Protein AF-A0AB72YYN6-F1 (afdb_monomer)

Radius of gyration: 14.97 Å; Cα contacts (8 Å, |Δi|>4): 206; chains: 1; bounding box: 34×28×36 Å

Secondary structure (DSSP, 8-state):
----B-B-TTS-BS-EEEEEE-TTSS-PPPHHHHTBSEEEEEE-B-TTPPPPTT-----PPPEEEEEEE--STTHHHHHHHHHHHTT---SS--EEEE-TTT--EEEEEEEEE-

Sequence (114 aa):
MADLAKKDESGNLVGIWGAMTDFSRSFRPWESGFSKGLYLAGVECQDEAPAPDGWTKWVIPGFEYLQAECDEPDIFQKMLALLEEKQFSLAGAVQDFTDPGTGKNYMLFPIRRL

Mean predicted aligned error: 3.5 Å

Structure (mmCIF, N/CA/C/O backbone):
data_AF-A0AB72YYN6-F1
#
_entry.id   AF-A0AB72YYN6-F1
#
loop_
_atom_site.group_PDB
_atom_site.id
_atom_site.type_symbol
_atom_site.label_atom_id
_atom_site.label_alt_id
_atom_site.label_comp_id
_atom_site.label_asym_id
_atom_site.label_entity_id
_atom_site.label_seq_id
_atom_site.pdbx_PDB_ins_code
_atom_site.Cartn_x
_atom_site.Cartn_y
_atom_site.Cartn_z
_atom_site.occupancy
_atom_site.B_iso_or_equiv
_atom_site.auth_seq_id
_atom_site.auth_comp_id
_atom_site.auth_asym_id
_atom_site.auth_atom_id
_atom_site.pdbx_PDB_model_num
ATOM 1 N N . MET A 1 1 ? 18.118 -5.520 -20.005 1.00 46.62 1 MET A N 1
ATOM 2 C CA . MET A 1 1 ? 17.084 -5.502 -18.951 1.00 46.62 1 MET A CA 1
ATOM 3 C C . MET A 1 1 ? 15.870 -4.815 -19.536 1.00 46.62 1 MET A C 1
ATOM 5 O O . MET A 1 1 ? 16.051 -3.771 -20.148 1.00 46.62 1 MET A O 1
ATOM 9 N N . ALA A 1 2 ? 14.687 -5.419 -19.446 1.00 58.31 2 ALA A N 1
ATOM 10 C CA . ALA A 1 2 ? 13.464 -4.744 -19.863 1.00 58.31 2 ALA A CA 1
ATOM 11 C C . ALA A 1 2 ? 13.166 -3.616 -18.860 1.00 58.31 2 ALA A C 1
ATOM 13 O O . ALA A 1 2 ? 13.168 -3.856 -17.653 1.00 58.31 2 ALA A O 1
ATOM 14 N N . ASP A 1 3 ? 12.978 -2.394 -19.356 1.00 77.62 3 ASP A N 1
ATOM 15 C CA . ASP A 1 3 ? 12.606 -1.223 -18.556 1.00 77.62 3 ASP A CA 1
ATOM 16 C C . ASP A 1 3 ? 11.103 -1.293 -18.253 1.00 77.62 3 ASP A C 1
ATOM 18 O O . ASP A 1 3 ? 10.274 -0.756 -18.980 1.00 77.62 3 ASP A O 1
ATOM 22 N N . LEU A 1 4 ? 10.750 -2.108 -17.256 1.00 86.69 4 LEU A N 1
ATOM 23 C CA . LEU A 1 4 ? 9.359 -2.459 -16.938 1.00 86.69 4 LEU A CA 1
ATOM 24 C C . LEU A 1 4 ? 8.709 -1.483 -15.955 1.00 86.69 4 LEU A C 1
ATOM 26 O O . LEU A 1 4 ? 7.482 -1.440 -15.849 1.00 86.69 4 LEU A O 1
ATOM 30 N N . ALA A 1 5 ? 9.527 -0.718 -15.234 1.00 90.88 5 ALA A N 1
ATOM 31 C CA . ALA A 1 5 ? 9.045 0.295 -14.318 1.00 90.88 5 ALA A CA 1
ATOM 32 C C . ALA A 1 5 ? 8.460 1.471 -15.102 1.00 90.88 5 ALA A C 1
ATOM 34 O O . ALA A 1 5 ? 9.006 1.910 -16.116 1.00 90.88 5 ALA A O 1
ATOM 35 N N . LYS A 1 6 ? 7.336 1.991 -14.624 1.00 92.75 6 LYS A N 1
ATOM 36 C CA . LYS A 1 6 ? 6.705 3.158 -15.219 1.00 92.75 6 LYS A CA 1
ATOM 37 C C . LYS A 1 6 ? 7.500 4.405 -14.842 1.00 92.75 6 LYS A C 1
ATOM 39 O O . LYS A 1 6 ? 7.907 4.577 -13.689 1.00 92.75 6 LYS A O 1
ATOM 44 N N . LYS A 1 7 ? 7.721 5.258 -15.839 1.00 92.50 7 LYS A N 1
ATOM 45 C CA . LYS A 1 7 ? 8.472 6.503 -15.714 1.00 92.50 7 LYS A CA 1
ATOM 46 C C . LYS A 1 7 ? 7.656 7.690 -16.203 1.00 92.50 7 LYS A C 1
ATOM 48 O O . LYS A 1 7 ? 6.801 7.523 -17.073 1.00 92.50 7 LYS A O 1
ATOM 53 N N . ASP A 1 8 ? 7.914 8.855 -15.624 1.00 90.38 8 ASP A N 1
ATOM 54 C CA . ASP A 1 8 ? 7.384 10.130 -16.099 1.00 90.38 8 ASP A CA 1
ATOM 55 C C . ASP A 1 8 ? 8.091 10.587 -17.394 1.00 90.38 8 ASP A C 1
ATOM 57 O O . ASP A 1 8 ? 9.015 9.936 -17.890 1.00 90.38 8 ASP A O 1
ATOM 61 N N . GLU A 1 9 ? 7.667 11.726 -17.948 1.00 90.19 9 GLU A N 1
ATOM 62 C CA . GLU A 1 9 ? 8.254 12.313 -19.166 1.00 90.19 9 GLU A CA 1
ATOM 63 C C . GLU A 1 9 ? 9.743 12.675 -19.013 1.00 90.19 9 GLU A C 1
ATOM 65 O O . GLU A 1 9 ? 10.464 12.770 -20.006 1.00 90.19 9 GLU A O 1
ATOM 70 N N . SER A 1 10 ? 10.213 12.855 -17.776 1.00 89.31 10 SER A N 1
ATOM 71 C CA . SER A 1 10 ? 11.611 13.152 -17.444 1.00 89.31 10 SER A CA 1
ATOM 72 C C . SER A 1 10 ? 12.444 11.886 -17.196 1.00 89.31 10 SER A C 1
ATOM 74 O O . SER A 1 10 ? 13.653 11.980 -16.978 1.00 8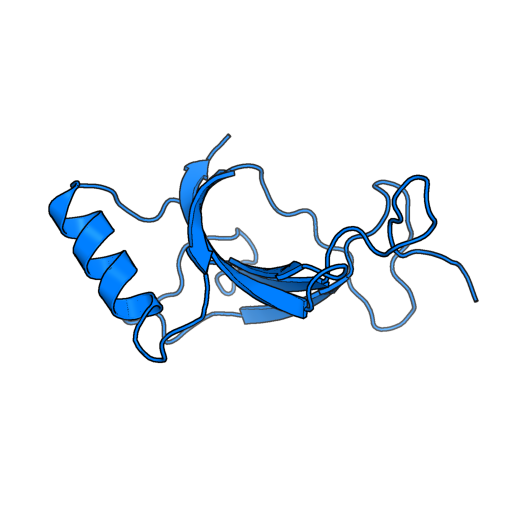9.31 10 SER A O 1
ATOM 76 N N . GLY A 1 11 ? 11.831 10.699 -17.250 1.00 89.44 11 GLY A N 1
ATOM 77 C CA . GLY A 1 11 ? 12.480 9.410 -17.019 1.00 89.44 11 GLY A CA 1
ATOM 78 C C . GLY A 1 11 ? 12.573 8.989 -15.548 1.00 89.44 11 GLY A C 1
ATOM 79 O O . GLY A 1 11 ? 13.229 7.982 -15.259 1.00 89.44 11 GLY A O 1
ATOM 80 N N . ASN A 1 12 ? 11.930 9.705 -14.622 1.00 90.56 12 ASN A N 1
ATOM 81 C CA . ASN A 1 12 ? 11.906 9.346 -13.202 1.00 90.56 12 ASN A CA 1
ATOM 82 C C . ASN A 1 12 ? 10.859 8.269 -12.937 1.00 90.56 12 ASN A C 1
ATOM 84 O O . ASN A 1 12 ? 9.823 8.241 -13.593 1.00 90.56 12 ASN A O 1
ATOM 88 N N . LEU A 1 13 ? 11.098 7.406 -11.948 1.00 92.75 13 LEU A N 1
ATOM 89 C CA . LEU A 1 13 ? 10.084 6.454 -11.495 1.00 92.75 13 LEU A CA 1
ATOM 90 C C . LEU A 1 13 ? 8.840 7.200 -11.010 1.00 92.75 13 LEU A C 1
ATOM 92 O O . LEU A 1 13 ? 8.955 8.204 -10.315 1.00 92.75 13 LEU A O 1
ATOM 96 N N . VAL A 1 14 ? 7.661 6.674 -11.335 1.00 91.69 14 VAL A N 1
ATOM 97 C CA . VAL A 1 14 ? 6.395 7.292 -10.903 1.00 91.69 14 VAL A CA 1
ATOM 98 C C . VAL A 1 14 ? 5.933 6.824 -9.524 1.00 91.69 14 VAL A C 1
ATOM 100 O O . VAL A 1 14 ? 5.153 7.514 -8.879 1.00 91.69 14 VAL A O 1
ATOM 103 N N . GLY A 1 15 ? 6.412 5.669 -9.051 1.00 90.12 15 GLY A N 1
ATOM 104 C CA . GLY A 1 15 ? 6.022 5.170 -7.739 1.00 90.12 15 GLY A CA 1
ATOM 105 C C . GLY A 1 15 ? 6.780 3.936 -7.280 1.00 90.12 15 GLY A C 1
ATOM 106 O O . GLY A 1 15 ? 6.930 2.959 -8.021 1.00 90.12 15 GLY A O 1
ATOM 107 N N . ILE A 1 16 ? 7.226 3.985 -6.028 1.00 94.75 16 ILE A N 1
ATOM 108 C CA . ILE A 1 16 ? 7.726 2.841 -5.269 1.00 94.75 16 ILE A CA 1
ATOM 109 C C . ILE A 1 16 ? 6.684 2.547 -4.193 1.00 94.75 16 ILE A C 1
ATOM 111 O O . ILE A 1 16 ? 6.229 3.452 -3.496 1.00 94.75 16 ILE A O 1
ATOM 115 N N . TRP A 1 17 ? 6.285 1.286 -4.088 1.00 96.56 17 TRP A N 1
ATOM 116 C CA . TRP A 1 17 ? 5.086 0.897 -3.362 1.00 96.56 17 TRP A CA 1
ATOM 117 C C . TRP A 1 17 ? 5.380 -0.195 -2.338 1.00 96.56 17 TRP A C 1
ATOM 119 O O . TRP A 1 17 ? 6.000 -1.215 -2.650 1.00 96.56 17 TRP A O 1
ATOM 129 N N . GLY A 1 18 ? 4.862 -0.004 -1.129 1.00 96.25 18 GLY A N 1
ATOM 130 C CA . GLY A 1 18 ? 4.598 -1.073 -0.174 1.00 96.25 18 GLY A CA 1
ATOM 131 C C . GLY A 1 18 ? 3.125 -1.437 -0.253 1.00 96.25 18 GLY A C 1
ATOM 132 O O . GLY A 1 18 ? 2.315 -0.944 0.532 1.00 96.25 18 GLY A O 1
ATOM 133 N N . ALA A 1 19 ? 2.763 -2.260 -1.239 1.00 95.38 19 ALA A N 1
ATOM 134 C CA . ALA A 1 19 ? 1.370 -2.610 -1.449 1.00 95.38 19 ALA A CA 1
ATOM 135 C C . ALA A 1 19 ? 0.909 -3.609 -0.382 1.00 95.38 19 ALA A C 1
ATOM 137 O O . ALA A 1 19 ? 1.513 -4.667 -0.205 1.00 95.38 19 ALA A O 1
ATOM 138 N N . MET A 1 20 ? -0.171 -3.311 0.325 1.00 97.25 20 MET A N 1
ATOM 139 C CA . MET A 1 20 ? -0.702 -4.173 1.374 1.00 97.25 20 MET A CA 1
ATOM 140 C C . MET A 1 20 ? -2.032 -4.797 0.960 1.00 97.25 20 MET A C 1
ATOM 142 O O . MET A 1 20 ? -2.859 -4.175 0.296 1.00 97.25 20 MET A O 1
ATOM 146 N N . THR A 1 21 ? -2.271 -6.037 1.377 1.00 97.62 21 THR A N 1
ATOM 147 C CA . THR A 1 21 ? -3.551 -6.729 1.158 1.00 97.62 21 THR A CA 1
ATOM 148 C C . THR A 1 21 ? -3.816 -7.767 2.242 1.00 97.62 21 THR A C 1
ATOM 150 O O . THR A 1 21 ? -2.884 -8.280 2.855 1.00 97.62 21 THR A O 1
ATOM 153 N N . ASP A 1 22 ? -5.077 -8.138 2.456 1.00 97.06 22 ASP A N 1
ATOM 154 C CA . ASP A 1 22 ? -5.419 -9.362 3.178 1.00 97.06 22 ASP A CA 1
ATOM 155 C C . ASP A 1 22 ? -4.907 -10.617 2.442 1.00 97.06 22 ASP A C 1
ATOM 157 O O . ASP A 1 22 ? -4.571 -10.569 1.254 1.00 97.06 22 ASP A O 1
ATOM 161 N N . PHE A 1 23 ? -4.889 -11.768 3.121 1.00 97.00 23 PHE A N 1
ATOM 162 C CA . PHE A 1 23 ? -4.353 -13.018 2.56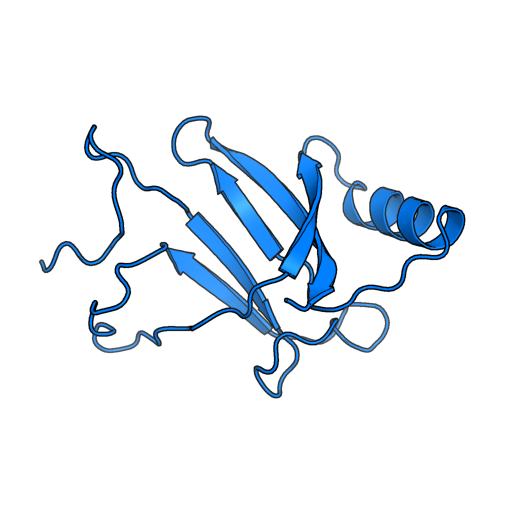3 1.00 97.00 23 PHE A CA 1
ATOM 163 C C . PHE A 1 23 ? -5.076 -13.516 1.305 1.00 97.00 23 PHE A C 1
ATOM 165 O O . PHE A 1 23 ? -4.477 -14.253 0.523 1.00 97.00 23 PHE A O 1
ATOM 172 N N . SER A 1 24 ? -6.327 -13.100 1.069 1.00 95.44 24 SER A N 1
ATOM 173 C CA . SER A 1 24 ? -7.039 -13.433 -0.173 1.00 95.44 24 SER A CA 1
ATOM 174 C C . SER A 1 24 ? -6.565 -12.631 -1.387 1.00 95.44 24 SER A C 1
ATOM 176 O O . SER A 1 24 ? -6.993 -12.926 -2.500 1.00 95.44 24 SER A O 1
ATOM 178 N N . ARG A 1 25 ? -5.698 -11.626 -1.187 1.00 94.31 25 ARG A N 1
ATOM 179 C CA . ARG A 1 25 ? -5.235 -10.695 -2.228 1.00 94.31 25 ARG A CA 1
ATOM 180 C C . ARG A 1 25 ? -6.375 -9.852 -2.825 1.00 94.31 25 ARG A C 1
ATOM 182 O O . ARG A 1 25 ? -6.296 -9.422 -3.970 1.00 94.31 25 ARG A O 1
ATOM 189 N N . SER A 1 26 ? -7.427 -9.606 -2.037 1.00 94.75 26 SER A N 1
ATOM 190 C CA . SER A 1 26 ? -8.585 -8.781 -2.420 1.00 94.75 26 SER A CA 1
ATOM 191 C C . SER A 1 26 ? -8.450 -7.315 -1.993 1.00 94.75 26 SER A C 1
ATOM 193 O O . SER A 1 26 ? -9.400 -6.543 -2.160 1.00 94.75 26 SER A O 1
ATOM 195 N N . PHE A 1 27 ? -7.293 -6.939 -1.435 1.00 96.38 27 PHE A N 1
ATOM 196 C CA . PHE A 1 27 ? -6.973 -5.614 -0.900 1.00 96.38 27 PHE A CA 1
ATOM 197 C C . PHE A 1 27 ? -7.913 -5.158 0.218 1.00 96.38 27 PHE A C 1
ATOM 199 O O . PHE A 1 27 ? -8.131 -3.963 0.402 1.00 96.38 27 PHE A O 1
ATOM 206 N N . ARG A 1 28 ? -8.469 -6.100 0.991 1.00 97.19 28 ARG A N 1
ATOM 207 C CA . ARG A 1 28 ? -9.263 -5.772 2.186 1.00 97.19 28 ARG A CA 1
ATOM 208 C C . ARG A 1 28 ? -8.354 -5.302 3.328 1.00 97.19 28 ARG A C 1
ATOM 210 O O . ARG A 1 28 ? -7.174 -5.665 3.322 1.00 97.19 28 ARG A O 1
ATOM 217 N N . PRO A 1 29 ? -8.880 -4.531 4.302 1.00 97.38 29 PRO A N 1
ATOM 218 C CA . PRO A 1 29 ? -8.118 -4.145 5.487 1.00 97.38 29 PRO A CA 1
ATOM 219 C C . PRO A 1 29 ? -7.475 -5.356 6.174 1.00 97.38 29 PRO A C 1
ATOM 221 O O . PRO A 1 29 ? -8.045 -6.448 6.181 1.00 97.38 29 PRO A O 1
ATOM 224 N N . TRP A 1 30 ? -6.291 -5.160 6.756 1.00 97.88 30 TRP A N 1
ATOM 225 C CA . TRP A 1 30 ? -5.619 -6.207 7.526 1.00 97.88 30 TRP A CA 1
ATOM 226 C C . TRP A 1 30 ? -6.418 -6.600 8.770 1.00 97.88 30 TRP A C 1
ATOM 228 O 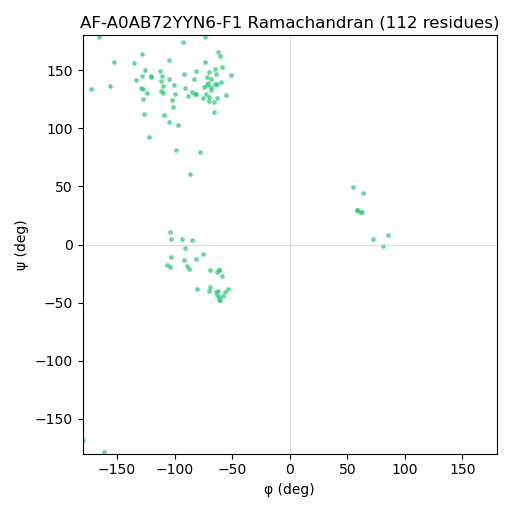O . TRP A 1 30 ? -7.068 -5.778 9.416 1.00 97.88 30 TRP A O 1
ATOM 238 N N . GLU A 1 31 ? -6.337 -7.877 9.127 1.00 96.44 31 GLU A N 1
ATOM 239 C CA . GLU A 1 31 ? -7.122 -8.471 10.205 1.00 96.44 31 GLU A CA 1
ATOM 240 C C . GLU A 1 31 ? -6.375 -8.440 11.547 1.00 96.44 31 GLU A C 1
ATOM 242 O O . GLU A 1 31 ? -5.189 -8.108 11.630 1.00 96.44 31 GLU A O 1
ATOM 247 N N . SER A 1 32 ? -7.065 -8.856 12.618 1.00 95.94 32 SER A N 1
ATOM 248 C CA . SER A 1 32 ? -6.492 -8.980 13.969 1.00 95.94 32 SER A CA 1
ATOM 249 C C . SER A 1 32 ? -5.841 -7.676 14.455 1.00 95.94 32 SER A C 1
ATOM 251 O O . SER A 1 32 ? -4.689 -7.680 14.884 1.00 95.94 32 SER A O 1
ATOM 253 N N . GLY A 1 33 ? -6.561 -6.554 14.339 1.00 93.62 33 GLY A N 1
ATOM 254 C CA . GLY A 1 33 ? -6.037 -5.235 14.709 1.00 93.62 33 GLY A CA 1
ATOM 255 C C . GLY A 1 33 ? -4.854 -4.809 13.839 1.00 93.62 33 GLY A C 1
ATOM 256 O O . GLY A 1 33 ? -3.848 -4.355 14.369 1.00 93.62 33 GLY A O 1
ATOM 257 N N . PHE A 1 34 ? -4.955 -5.009 12.520 1.00 95.56 34 PHE A N 1
ATOM 258 C CA . PHE A 1 34 ? -3.913 -4.657 11.548 1.00 95.56 34 PHE A CA 1
ATOM 259 C C . PHE A 1 34 ? -2.571 -5.381 11.751 1.00 95.56 34 PHE A C 1
ATOM 261 O O . PHE A 1 34 ? -1.526 -4.868 11.371 1.00 95.56 34 PHE A O 1
ATOM 268 N N . SER A 1 35 ? -2.579 -6.585 12.330 1.00 95.62 35 SER A N 1
ATOM 269 C CA . SER A 1 35 ? -1.364 -7.401 12.518 1.00 95.62 35 SER A CA 1
ATOM 270 C C . SER A 1 35 ? -1.237 -8.549 11.516 1.00 95.62 35 SER A C 1
ATOM 272 O O . SER A 1 35 ? -0.194 -9.201 11.449 1.00 95.62 35 SER A O 1
ATOM 274 N N . LYS A 1 36 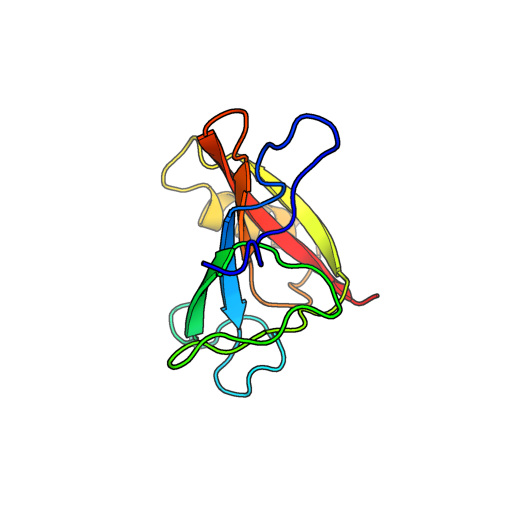? -2.296 -8.830 10.746 1.00 97.88 36 LYS A N 1
ATOM 275 C CA . LYS A 1 36 ? -2.343 -9.953 9.806 1.00 97.88 36 LYS A CA 1
ATOM 276 C C . LYS A 1 36 ? -2.726 -9.502 8.405 1.00 97.88 36 LYS A C 1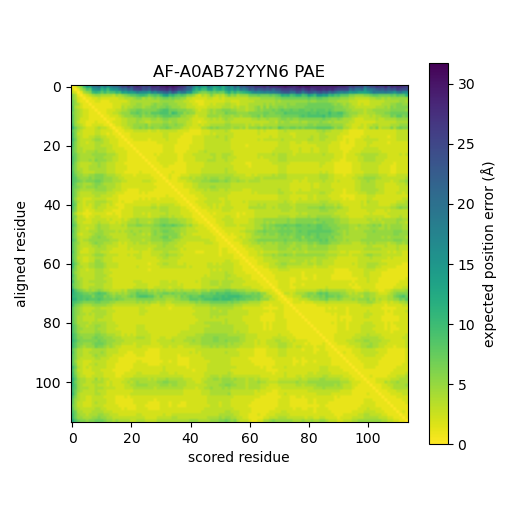
ATOM 278 O O . LYS A 1 36 ? -3.876 -9.155 8.139 1.00 97.88 36 LYS A O 1
ATOM 283 N N . GLY A 1 37 ? -1.758 -9.609 7.506 1.00 97.62 37 GLY A N 1
ATOM 284 C CA . GLY A 1 37 ? -1.918 -9.401 6.079 1.00 97.62 37 GLY A CA 1
ATOM 285 C C . GLY A 1 37 ? -0.603 -9.626 5.344 1.00 97.62 37 GLY A C 1
ATOM 286 O O . GLY A 1 37 ? 0.350 -10.179 5.894 1.00 97.62 37 GLY A O 1
ATOM 287 N N . LEU A 1 38 ? -0.573 -9.232 4.079 1.00 97.62 38 LEU A N 1
ATOM 288 C CA . LEU A 1 38 ? 0.577 -9.340 3.196 1.00 97.62 38 LEU A CA 1
ATOM 289 C C . LEU A 1 38 ? 1.109 -7.950 2.882 1.00 97.62 38 LEU A C 1
ATOM 291 O O . LEU A 1 38 ? 0.338 -7.082 2.476 1.00 97.62 38 LEU A O 1
ATOM 295 N N . TYR A 1 39 ? 2.422 -7.788 3.017 1.00 96.69 39 TYR A N 1
ATOM 296 C CA . TYR A 1 39 ? 3.172 -6.639 2.526 1.00 96.69 39 TYR A CA 1
ATOM 297 C C . TYR A 1 39 ? 3.905 -7.033 1.241 1.00 96.69 39 TYR A C 1
ATOM 299 O O . TYR A 1 39 ? 4.649 -8.016 1.222 1.00 96.69 39 TYR A O 1
ATOM 307 N N . LEU A 1 40 ? 3.677 -6.291 0.163 1.00 94.25 40 LEU A N 1
ATOM 308 C CA . LEU A 1 40 ? 4.156 -6.571 -1.186 1.00 94.25 40 LEU A CA 1
ATOM 309 C C . LEU A 1 40 ? 4.985 -5.375 -1.672 1.00 94.25 40 LEU A C 1
ATOM 311 O O . LEU A 1 40 ? 4.450 -4.413 -2.219 1.00 94.25 40 LEU A O 1
ATOM 315 N N . ALA A 1 41 ? 6.300 -5.434 -1.463 1.00 94.38 41 ALA A N 1
ATOM 316 C CA . ALA A 1 41 ? 7.215 -4.414 -1.970 1.00 94.38 41 ALA A CA 1
ATOM 317 C C . ALA A 1 41 ? 7.298 -4.478 -3.504 1.00 94.38 41 ALA A C 1
ATOM 319 O O . ALA A 1 41 ? 7.472 -5.559 -4.077 1.00 94.38 41 ALA A O 1
ATOM 320 N N . GLY A 1 42 ? 7.201 -3.332 -4.173 1.00 93.75 42 GLY A N 1
ATOM 321 C CA . GLY A 1 42 ? 7.231 -3.269 -5.629 1.00 93.75 42 GLY A CA 1
ATOM 322 C C . GLY A 1 42 ? 7.446 -1.870 -6.195 1.00 93.75 42 GLY A C 1
ATOM 323 O O . GLY A 1 42 ? 7.567 -0.881 -5.477 1.00 93.75 42 GLY A O 1
ATOM 324 N N . VAL A 1 43 ? 7.499 -1.808 -7.522 1.00 93.62 43 VAL A N 1
ATOM 325 C CA . VAL A 1 43 ? 7.572 -0.576 -8.312 1.00 93.62 43 VAL A CA 1
ATOM 326 C C . VAL A 1 43 ? 6.366 -0.531 -9.242 1.00 93.62 43 VAL A C 1
ATOM 328 O O . VAL A 1 43 ? 5.924 -1.574 -9.732 1.00 93.62 43 VAL A O 1
ATOM 331 N N . GLU A 1 44 ? 5.823 0.659 -9.483 1.00 94.75 44 GLU A N 1
ATOM 332 C CA . GLU A 1 44 ? 4.754 0.817 -10.466 1.00 94.75 44 GLU A CA 1
ATOM 333 C C . GLU A 1 44 ? 5.271 0.455 -11.863 1.00 94.75 44 GLU A C 1
ATOM 335 O O . GLU A 1 44 ? 6.388 0.808 -12.246 1.00 94.75 44 GLU A O 1
ATOM 340 N N . CYS A 1 45 ? 4.460 -0.266 -12.631 1.00 94.62 45 CYS A N 1
ATOM 341 C CA . CYS A 1 45 ? 4.799 -0.722 -13.974 1.00 94.62 45 CYS A CA 1
ATOM 342 C C . CYS A 1 45 ? 3.701 -0.339 -14.963 1.00 94.62 45 CYS A C 1
ATOM 344 O O . CYS A 1 45 ? 2.593 0.017 -14.568 1.00 94.62 45 CYS A O 1
ATOM 346 N N . GLN A 1 46 ? 4.020 -0.398 -16.255 1.00 91.50 46 GLN A N 1
ATOM 347 C CA . GLN A 1 46 ? 3.025 -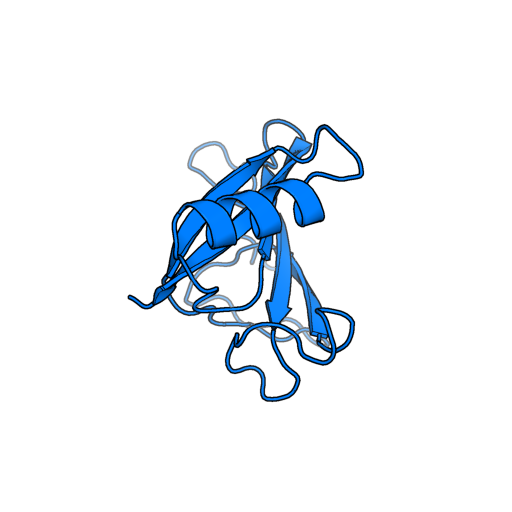0.185 -17.307 1.00 91.50 46 GL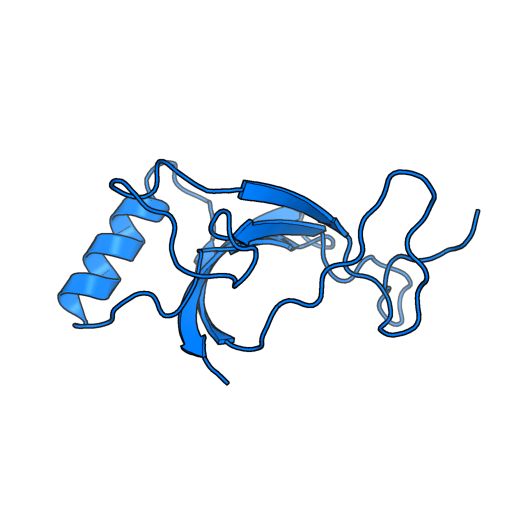N A CA 1
ATOM 348 C C . GLN A 1 46 ? 1.957 -1.290 -17.284 1.00 91.50 46 GLN A C 1
ATOM 350 O O . GLN A 1 46 ? 2.247 -2.448 -16.956 1.00 91.50 46 GLN A O 1
ATOM 355 N N . ASP A 1 47 ? 0.740 -0.970 -17.719 1.00 89.44 47 ASP A N 1
ATOM 356 C CA . ASP A 1 47 ? -0.400 -1.901 -17.725 1.00 89.44 47 ASP A CA 1
ATOM 357 C C . ASP A 1 47 ? -0.149 -3.165 -18.554 1.00 89.44 47 ASP A C 1
ATOM 359 O O . ASP A 1 47 ? -0.627 -4.237 -18.193 1.00 89.44 47 ASP A O 1
ATOM 363 N N . GLU A 1 48 ? 0.720 -3.091 -19.563 1.00 90.69 48 GLU A N 1
ATOM 364 C CA . GLU A 1 48 ? 1.096 -4.234 -20.408 1.00 90.69 48 GLU A CA 1
ATOM 365 C C . GLU A 1 48 ? 2.470 -4.832 -20.070 1.00 90.69 48 GLU A C 1
ATOM 367 O O . GLU A 1 48 ? 2.943 -5.753 -20.735 1.00 90.69 48 GLU A O 1
ATOM 372 N N . ALA A 1 49 ? 3.137 -4.340 -19.019 1.00 91.81 49 ALA A N 1
ATOM 373 C CA . ALA A 1 49 ? 4.418 -4.887 -18.584 1.00 91.81 49 ALA A CA 1
ATOM 374 C C . ALA A 1 49 ? 4.257 -6.350 -18.119 1.00 91.81 49 ALA A C 1
ATOM 376 O O . ALA A 1 49 ? 3.428 -6.606 -17.232 1.00 91.81 49 ALA A O 1
ATOM 377 N N . PRO A 1 50 ? 5.038 -7.307 -18.659 1.00 92.06 50 PRO A N 1
ATOM 378 C CA . PRO A 1 50 ? 5.092 -8.660 -18.120 1.00 92.06 50 PRO A CA 1
ATOM 379 C C . PRO A 1 50 ? 5.800 -8.669 -16.760 1.00 92.06 50 PRO A C 1
ATOM 381 O O . PRO A 1 50 ? 6.723 -7.890 -16.521 1.00 92.06 50 PRO A O 1
ATOM 384 N N . ALA A 1 51 ? 5.395 -9.579 -15.872 1.00 92.38 51 ALA A N 1
ATOM 385 C CA . ALA A 1 51 ? 6.126 -9.820 -14.632 1.00 92.38 51 ALA A CA 1
ATOM 386 C C . ALA A 1 51 ? 7.446 -10.561 -14.937 1.00 92.38 51 ALA A C 1
ATOM 388 O O . ALA A 1 51 ? 7.404 -11.576 -15.635 1.00 92.38 51 ALA A O 1
ATOM 389 N N . PRO A 1 52 ? 8.604 -10.091 -14.433 1.00 90.94 52 PRO A N 1
ATOM 390 C CA . PRO A 1 52 ? 9.853 -10.846 -14.513 1.00 90.94 52 PRO A CA 1
ATOM 391 C C . PRO A 1 52 ? 9.778 -12.195 -13.789 1.00 90.94 52 PRO A C 1
ATOM 393 O O . PRO A 1 52 ? 8.951 -12.389 -12.897 1.00 90.94 52 PRO A O 1
ATOM 396 N N . ASP A 1 53 ? 10.709 -13.096 -14.098 1.00 92.88 53 ASP A N 1
ATOM 397 C CA . ASP A 1 53 ? 10.851 -14.357 -13.367 1.00 92.88 53 ASP A CA 1
ATOM 398 C C . ASP A 1 53 ? 11.022 -14.103 -11.861 1.00 92.88 53 ASP A C 1
ATOM 400 O O . ASP A 1 53 ? 11.851 -13.299 -11.429 1.00 92.88 53 ASP A O 1
ATOM 404 N N . GLY A 1 54 ? 10.208 -14.784 -11.051 1.00 91.69 54 GLY A N 1
ATOM 405 C CA . GLY A 1 54 ? 10.180 -14.614 -9.594 1.00 91.69 54 GLY A CA 1
ATOM 406 C C . GLY A 1 54 ? 9.375 -13.408 -9.096 1.00 91.69 54 GLY A C 1
ATOM 407 O O . GLY A 1 54 ? 9.240 -13.241 -7.885 1.00 91.69 54 GLY A O 1
ATOM 408 N N . TRP A 1 55 ? 8.800 -12.600 -9.991 1.00 92.88 55 TRP A N 1
ATOM 409 C CA . TRP A 1 55 ? 7.920 -11.486 -9.646 1.00 92.88 55 TRP A CA 1
ATOM 410 C C . TRP A 1 55 ? 6.456 -11.821 -9.920 1.00 92.88 55 TRP A C 1
ATOM 412 O O . TRP A 1 55 ? 6.112 -12.695 -10.711 1.00 92.88 55 TRP A O 1
ATOM 422 N N . THR A 1 56 ? 5.560 -11.092 -9.262 1.00 92.44 56 THR A N 1
ATOM 423 C CA . THR A 1 56 ? 4.132 -11.108 -9.578 1.00 92.44 56 THR A CA 1
ATOM 424 C C . THR A 1 56 ? 3.688 -9.687 -9.855 1.00 92.44 56 THR A C 1
ATOM 426 O O . THR A 1 56 ? 3.974 -8.784 -9.071 1.00 92.44 56 THR A O 1
ATOM 429 N N . LYS A 1 57 ? 2.985 -9.494 -10.970 1.00 93.12 57 LYS A N 1
ATOM 430 C CA . LYS A 1 57 ? 2.314 -8.234 -11.264 1.00 93.12 57 LYS A CA 1
ATOM 431 C C . LYS A 1 57 ? 0.979 -8.191 -10.534 1.00 93.12 57 LYS A C 1
ATOM 433 O O . LYS A 1 57 ? 0.180 -9.120 -10.643 1.00 93.12 57 LYS A O 1
ATOM 438 N N . TRP A 1 58 ? 0.747 -7.101 -9.815 1.00 92.44 58 TRP A N 1
ATOM 439 C CA . TRP A 1 58 ? -0.476 -6.858 -9.062 1.00 92.44 58 TRP A CA 1
ATOM 440 C C . TRP A 1 58 ? -1.279 -5.750 -9.727 1.00 92.44 58 TRP A C 1
ATOM 442 O O . TRP A 1 58 ? -0.719 -4.726 -10.107 1.00 92.44 58 TRP A O 1
ATOM 452 N N . VAL A 1 59 ? -2.591 -5.951 -9.832 1.00 92.19 59 VAL A N 1
ATOM 453 C CA . VAL A 1 59 ? -3.536 -4.893 -10.196 1.00 92.19 59 VAL A CA 1
ATOM 454 C C . VAL A 1 59 ? -4.265 -4.497 -8.922 1.00 92.19 59 VAL A C 1
ATOM 456 O O . VAL A 1 59 ? -5.087 -5.257 -8.406 1.00 92.19 59 VAL A O 1
ATOM 459 N N . ILE A 1 60 ? -3.908 -3.335 -8.382 1.00 92.69 60 ILE A N 1
ATOM 460 C CA . ILE A 1 60 ? -4.533 -2.790 -7.177 1.00 92.69 60 ILE A CA 1
ATOM 461 C C . ILE A 1 60 ? -5.838 -2.099 -7.601 1.00 92.69 60 ILE A C 1
ATOM 463 O O . ILE A 1 60 ? -5.812 -1.306 -8.543 1.00 92.69 60 ILE A O 1
ATOM 467 N N . PRO A 1 61 ? -6.987 -2.384 -6.960 1.00 94.44 61 PRO A N 1
ATOM 468 C CA . PRO A 1 61 ? -8.227 -1.673 -7.251 1.00 94.44 61 PRO A CA 1
ATOM 469 C C . PRO A 1 61 ? -8.087 -0.165 -7.019 1.00 94.44 61 PRO A C 1
ATOM 471 O O . PRO A 1 61 ? -7.313 0.276 -6.172 1.00 94.44 61 PRO A O 1
ATOM 474 N N . GLY A 1 62 ? -8.887 0.627 -7.732 1.00 95.88 62 GLY A N 1
ATOM 475 C CA . GLY A 1 62 ? -8.998 2.054 -7.455 1.00 95.88 62 GLY A CA 1
ATOM 476 C C . GLY A 1 62 ? -9.680 2.302 -6.108 1.00 95.88 62 GLY A C 1
ATOM 477 O O . GLY A 1 62 ? -10.709 1.696 -5.800 1.00 95.88 62 GLY A O 1
ATOM 478 N N . PHE A 1 63 ? -9.128 3.223 -5.324 1.00 97.56 63 PHE A N 1
ATOM 479 C CA . PHE A 1 63 ? -9.758 3.735 -4.112 1.00 97.56 63 PHE A CA 1
ATOM 480 C C . PHE A 1 63 ? -9.623 5.255 -4.050 1.00 97.56 63 PHE A C 1
ATOM 482 O O . PHE A 1 63 ? -8.719 5.850 -4.633 1.00 97.56 63 PHE A O 1
ATOM 489 N N . GLU A 1 64 ? -10.528 5.872 -3.307 1.00 97.69 64 GLU A N 1
ATOM 490 C CA . GLU A 1 64 ? -10.343 7.202 -2.748 1.00 97.69 64 GLU A CA 1
ATOM 491 C C . GLU A 1 64 ? -9.589 7.069 -1.420 1.00 97.69 64 GLU A C 1
ATOM 493 O O . GLU A 1 64 ? -9.958 6.239 -0.582 1.00 97.69 64 GLU A O 1
ATOM 498 N N . TYR A 1 65 ? -8.541 7.872 -1.236 1.00 97.44 65 TYR A N 1
ATOM 499 C CA . TYR A 1 65 ? -7.634 7.780 -0.093 1.00 97.44 65 TYR A CA 1
ATOM 500 C C . TYR A 1 65 ? -7.604 9.078 0.713 1.00 97.44 65 TYR A C 1
ATOM 502 O O . TYR A 1 65 ? -7.614 10.169 0.145 1.00 97.44 65 TYR A O 1
ATOM 510 N N . LEU A 1 66 ? -7.456 8.951 2.031 1.00 97.44 66 LEU A N 1
ATOM 511 C CA . LEU A 1 66 ? -6.802 9.980 2.838 1.00 97.44 66 LEU A CA 1
ATOM 512 C C . LEU A 1 66 ? -5.298 9.694 2.854 1.00 97.44 66 LEU A C 1
ATOM 514 O O . LEU A 1 66 ? -4.884 8.578 3.160 1.00 97.44 66 LEU A O 1
ATOM 518 N N . GLN A 1 67 ? -4.487 10.691 2.520 1.00 96.81 67 GLN A N 1
ATOM 519 C CA . GLN A 1 67 ? -3.029 10.589 2.509 1.00 96.81 67 GLN A CA 1
ATOM 520 C C . GLN A 1 67 ? -2.445 11.224 3.770 1.00 96.81 67 GLN A C 1
ATOM 522 O O . GLN A 1 67 ? -2.857 12.317 4.158 1.00 96.81 67 GLN A O 1
A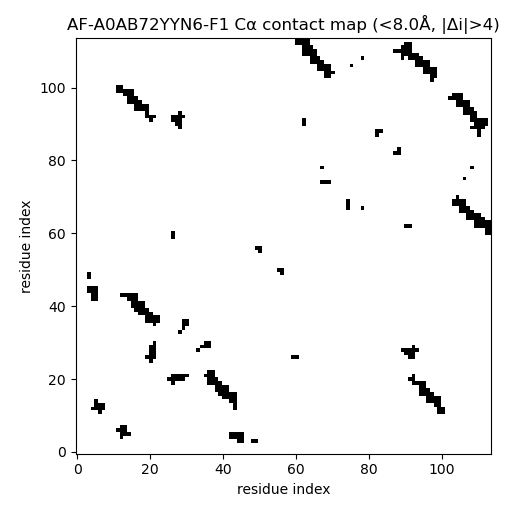TOM 527 N N . ALA A 1 68 ? -1.453 10.568 4.366 1.00 97.56 68 ALA A N 1
ATOM 528 C CA . ALA A 1 68 ? -0.644 11.121 5.445 1.00 97.56 68 ALA A CA 1
ATOM 529 C C . ALA A 1 68 ? 0.844 10.964 5.118 1.00 97.56 68 ALA A C 1
ATOM 531 O O . ALA A 1 68 ? 1.260 9.900 4.663 1.00 97.56 68 ALA A O 1
ATOM 532 N N . GLU A 1 69 ? 1.635 12.017 5.324 1.00 97.31 69 GLU A N 1
ATOM 533 C CA . GLU A 1 69 ? 3.099 11.931 5.258 1.00 97.31 69 GLU A CA 1
ATOM 534 C C . GLU A 1 69 ? 3.613 11.175 6.489 1.00 97.31 69 GLU A C 1
ATOM 536 O O . GLU A 1 69 ? 3.132 11.386 7.597 1.00 97.31 69 GLU A O 1
ATOM 541 N N . CYS A 1 70 ? 4.572 10.272 6.300 1.00 94.19 70 CYS A N 1
ATOM 542 C CA . CYS A 1 70 ? 5.173 9.484 7.375 1.00 94.19 70 CYS A CA 1
ATOM 543 C C . CYS A 1 70 ? 6.337 10.244 8.024 1.00 94.19 70 CYS A C 1
ATOM 545 O O . CYS A 1 70 ? 7.485 9.797 7.969 1.00 94.19 70 CYS A O 1
ATOM 547 N N . ASP A 1 71 ? 6.051 11.408 8.600 1.00 92.69 71 ASP A N 1
ATOM 548 C CA . ASP A 1 71 ? 7.018 12.250 9.316 1.00 92.69 71 ASP A CA 1
ATOM 549 C C . ASP A 1 71 ? 7.076 11.957 10.827 1.00 92.69 71 ASP A C 1
ATOM 551 O O . ASP A 1 71 ? 8.038 12.337 11.499 1.00 92.69 71 ASP A O 1
ATOM 555 N N . GLU A 1 72 ? 6.100 11.208 11.347 1.00 91.69 72 GLU A N 1
ATOM 556 C CA . GLU A 1 72 ? 6.004 10.807 12.750 1.00 91.69 72 GLU A CA 1
ATOM 557 C C . GLU A 1 72 ? 5.806 9.281 12.920 1.00 91.69 72 GLU A C 1
ATOM 559 O O . GLU A 1 72 ? 5.088 8.653 12.136 1.00 91.69 72 GLU A O 1
ATOM 564 N N . PRO A 1 73 ? 6.377 8.648 13.969 1.00 89.75 73 PRO A N 1
ATOM 565 C CA . PRO A 1 73 ? 6.268 7.197 14.181 1.00 89.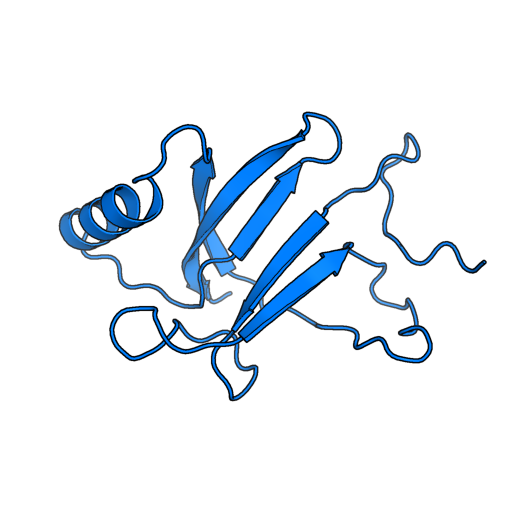75 73 PRO A CA 1
ATOM 566 C C . PRO A 1 73 ? 4.845 6.673 14.431 1.00 89.75 73 PRO A C 1
ATOM 568 O O . PRO A 1 73 ? 4.583 5.487 14.241 1.00 89.75 73 PRO A O 1
ATOM 571 N N . ASP A 1 74 ? 3.934 7.524 14.902 1.00 95.31 74 ASP A N 1
ATOM 572 C CA . ASP A 1 74 ? 2.573 7.165 15.314 1.00 95.31 74 ASP A CA 1
ATOM 573 C C . ASP A 1 74 ? 1.497 7.563 14.291 1.00 95.31 74 ASP A C 1
ATOM 575 O O . ASP A 1 74 ? 0.300 7.453 14.579 1.00 95.31 74 ASP A O 1
ATOM 579 N N . ILE A 1 75 ? 1.905 7.967 13.081 1.00 96.25 75 ILE A N 1
ATOM 580 C CA . ILE A 1 75 ? 1.004 8.458 12.030 1.00 96.25 75 ILE A CA 1
ATOM 581 C C . ILE A 1 75 ? -0.133 7.479 11.719 1.00 96.25 75 ILE A C 1
ATOM 583 O O . ILE A 1 75 ? -1.282 7.888 11.559 1.00 96.25 75 ILE A O 1
ATOM 587 N N . PHE A 1 76 ? 0.151 6.173 11.729 1.00 96.38 76 PHE A N 1
ATOM 588 C CA . PHE A 1 76 ? -0.856 5.142 11.499 1.00 96.38 76 PHE A CA 1
ATOM 589 C C . PHE A 1 76 ? -1.979 5.195 12.540 1.00 96.38 76 PHE A C 1
ATOM 591 O O . PHE A 1 76 ? -3.154 5.215 12.186 1.00 96.38 76 PHE A O 1
ATOM 598 N N . GLN A 1 77 ? -1.627 5.282 13.826 1.00 96.81 77 GLN A N 1
ATOM 599 C CA . GLN A 1 77 ? -2.608 5.324 14.914 1.00 96.81 77 GLN A CA 1
ATOM 600 C C . GLN A 1 77 ? -3.383 6.644 14.921 1.00 96.81 77 GLN A C 1
ATOM 602 O O . GLN A 1 77 ? -4.602 6.637 15.091 1.00 96.81 77 GLN A O 1
ATOM 607 N N . LYS A 1 78 ? -2.702 7.768 14.665 1.00 97.19 78 LYS A N 1
ATOM 608 C CA . LYS A 1 78 ? -3.340 9.086 14.520 1.00 97.19 78 LYS A CA 1
ATOM 609 C C . LYS A 1 78 ? -4.382 9.090 13.402 1.00 97.19 78 LYS A C 1
ATOM 611 O O . LYS A 1 78 ? -5.490 9.583 13.596 1.00 97.19 78 LYS A O 1
ATOM 616 N N . MET A 1 79 ? -4.054 8.499 12.256 1.00 97.75 79 MET A N 1
ATOM 617 C CA . MET A 1 79 ? -4.974 8.415 11.124 1.00 97.75 79 MET A CA 1
ATOM 618 C C . MET A 1 79 ? -6.151 7.474 11.388 1.00 97.75 79 MET A C 1
ATOM 620 O O . MET A 1 79 ? -7.268 7.795 10.989 1.00 97.75 79 MET A O 1
ATOM 624 N N . LEU A 1 80 ? -5.954 6.360 12.102 1.00 97.19 80 LEU A N 1
ATOM 625 C CA . LEU A 1 80 ? -7.072 5.511 12.529 1.00 97.19 80 LEU A CA 1
ATOM 626 C C . LEU A 1 80 ? -8.028 6.250 13.477 1.00 97.19 80 LEU A C 1
ATOM 628 O O . LEU A 1 80 ? -9.240 6.183 13.277 1.00 97.19 80 LEU A O 1
ATOM 632 N N . ALA A 1 81 ? -7.500 6.999 14.449 1.00 97.44 81 ALA A N 1
ATOM 633 C CA . ALA A 1 81 ? -8.317 7.820 15.346 1.00 97.44 81 ALA A CA 1
ATOM 634 C C . ALA A 1 81 ? -9.092 8.909 14.580 1.00 97.44 81 ALA A C 1
ATOM 636 O O . ALA A 1 81 ? -10.272 9.131 14.838 1.00 97.44 81 ALA A O 1
ATOM 637 N N . LEU A 1 82 ? -8.458 9.542 13.587 1.00 97.12 82 LEU A N 1
ATOM 638 C CA . LEU A 1 82 ? -9.104 10.528 12.719 1.00 97.12 82 LEU A CA 1
ATOM 639 C C . LEU A 1 82 ? -10.237 9.917 11.879 1.00 97.12 82 LEU A C 1
ATOM 641 O O . LEU A 1 82 ? -11.281 10.546 11.699 1.00 97.12 82 LEU A O 1
ATOM 645 N N . LEU A 1 83 ? -10.038 8.710 11.339 1.00 97.31 83 LEU A N 1
ATOM 646 C CA . LEU A 1 83 ? -11.076 7.987 10.599 1.00 97.31 83 LEU A CA 1
ATOM 647 C C . LEU A 1 83 ? -12.277 7.693 11.499 1.00 97.31 83 LEU A C 1
ATOM 649 O O . LEU A 1 83 ? -13.408 7.949 11.089 1.00 97.31 83 LEU A O 1
ATOM 653 N N . GLU A 1 84 ? -12.034 7.227 12.726 1.00 96.88 84 GLU A N 1
ATOM 654 C CA . GLU A 1 84 ? -13.083 6.977 13.718 1.00 96.88 84 GLU A CA 1
ATOM 655 C C . GLU A 1 84 ? -13.846 8.262 14.074 1.00 96.88 84 GLU A C 1
ATOM 657 O O . GLU A 1 84 ? -15.076 8.280 14.004 1.00 96.88 84 GLU A O 1
ATOM 662 N N . GLU A 1 85 ? -13.135 9.360 14.359 1.00 97.69 85 GLU A N 1
ATOM 663 C CA . GLU A 1 85 ? -13.729 10.678 14.636 1.00 97.69 85 GLU A CA 1
ATOM 664 C C . GLU A 1 85 ? -14.633 11.145 13.486 1.00 97.69 85 GLU A C 1
ATOM 666 O O . GLU A 1 85 ? -15.728 11.668 13.704 1.00 97.69 85 GLU A O 1
ATOM 671 N N . LYS A 1 86 ? -14.198 10.919 12.242 1.00 96.25 86 LYS A N 1
ATOM 672 C CA . LYS A 1 86 ? -14.941 11.280 11.027 1.00 96.25 86 LYS A CA 1
ATOM 673 C C . LYS A 1 86 ? -15.970 10.234 10.595 1.00 96.25 86 LYS A C 1
ATOM 675 O O . LYS A 1 86 ? -16.599 10.421 9.556 1.00 96.25 86 LYS A O 1
ATOM 680 N N . GLN A 1 87 ? -16.158 9.165 11.371 1.00 96.62 87 GLN A N 1
ATOM 681 C CA . GLN A 1 87 ? -17.081 8.063 11.080 1.00 96.62 87 GLN A CA 1
ATOM 682 C C . GLN A 1 87 ? -16.798 7.358 9.742 1.00 96.62 87 GLN A C 1
ATOM 684 O O . GLN A 1 87 ? -17.700 6.812 9.103 1.00 96.62 87 GLN A O 1
ATOM 689 N N . PHE A 1 88 ? -15.534 7.342 9.322 1.00 96.44 88 PHE A N 1
ATOM 690 C CA . PHE A 1 88 ? -15.074 6.561 8.184 1.00 96.44 88 PHE A CA 1
ATOM 691 C C . PHE A 1 88 ? -14.589 5.182 8.627 1.00 96.44 88 PHE A C 1
ATOM 693 O O . PHE A 1 88 ? -14.007 5.000 9.692 1.00 96.44 88 PHE A O 1
ATOM 700 N N . SER A 1 89 ? -14.799 4.196 7.760 1.00 95.31 89 SER A N 1
ATOM 701 C CA . SER A 1 89 ? -14.184 2.873 7.862 1.00 95.31 89 SER A CA 1
ATOM 702 C C . SER A 1 89 ? -13.218 2.676 6.703 1.00 95.31 89 SER A C 1
ATOM 704 O O . SER A 1 89 ? -13.447 3.192 5.609 1.00 95.31 89 SER A O 1
ATOM 706 N N . LEU A 1 90 ? -12.157 1.901 6.923 1.00 97.75 90 LEU A N 1
ATOM 707 C CA . LEU A 1 90 ? -11.246 1.535 5.845 1.00 97.75 90 LEU A CA 1
ATOM 708 C C . LEU A 1 90 ? -11.964 0.653 4.817 1.00 97.75 90 LEU A C 1
ATOM 710 O O . LEU A 1 90 ? -12.458 -0.427 5.141 1.00 97.75 90 LEU A O 1
ATOM 714 N N . ALA A 1 91 ? -11.981 1.099 3.564 1.00 97.50 91 ALA A N 1
ATOM 715 C CA . ALA A 1 91 ? -12.524 0.351 2.433 1.00 97.50 91 ALA A CA 1
ATOM 716 C C . ALA A 1 91 ? -11.532 -0.688 1.874 1.00 97.50 91 ALA A C 1
ATOM 718 O O . ALA A 1 91 ? -11.918 -1.547 1.078 1.00 97.50 91 ALA A O 1
ATOM 719 N N . GLY A 1 92 ? -10.265 -0.618 2.290 1.00 97.69 92 GLY A N 1
ATOM 720 C CA . GLY A 1 92 ? -9.183 -1.494 1.852 1.00 97.69 92 GLY A CA 1
ATOM 721 C C . GLY A 1 92 ? -7.982 -1.478 2.801 1.00 97.69 92 GLY A C 1
ATOM 722 O O . GLY A 1 92 ? -7.998 -0.810 3.835 1.00 97.69 92 GLY A O 1
ATOM 723 N N . ALA A 1 93 ? -6.934 -2.223 2.462 1.00 97.94 93 ALA A N 1
ATOM 724 C CA . ALA A 1 93 ? -5.662 -2.148 3.180 1.00 97.94 93 ALA A CA 1
ATOM 725 C C . ALA A 1 93 ? -4.973 -0.793 2.947 1.00 97.94 93 ALA A C 1
ATOM 727 O O . ALA A 1 93 ? -5.019 -0.254 1.841 1.00 97.94 93 ALA A O 1
ATOM 728 N N . VAL A 1 94 ? -4.324 -0.263 3.984 1.00 97.69 94 VAL A N 1
ATOM 729 C CA . VAL A 1 94 ? -3.494 0.949 3.888 1.00 97.69 94 VAL A CA 1
ATOM 730 C C . VAL A 1 94 ? -2.302 0.660 2.982 1.00 97.69 94 VAL A C 1
ATOM 732 O O . VAL A 1 94 ? -1.750 -0.427 3.057 1.00 97.69 94 VAL A O 1
ATOM 735 N N . GLN A 1 95 ? -1.927 1.583 2.103 1.00 97.56 95 GLN A N 1
ATOM 736 C CA . GLN A 1 95 ? -0.808 1.388 1.174 1.00 97.56 95 GLN A CA 1
ATOM 737 C C . GLN A 1 95 ? 0.338 2.325 1.538 1.00 97.56 95 GLN A C 1
ATOM 739 O O . GLN A 1 95 ? 0.084 3.491 1.839 1.00 97.56 95 GLN A O 1
ATOM 744 N N . ASP A 1 96 ? 1.576 1.847 1.448 1.00 96.69 96 ASP A N 1
ATOM 745 C CA . ASP A 1 96 ? 2.743 2.724 1.526 1.00 96.69 96 ASP A CA 1
ATOM 746 C C . ASP A 1 96 ? 3.141 3.184 0.126 1.00 96.69 96 ASP A C 1
ATOM 748 O O . ASP A 1 96 ? 3.244 2.379 -0.808 1.00 96.69 96 ASP A O 1
ATOM 752 N N . PHE A 1 97 ? 3.420 4.474 0.002 1.00 96.75 97 PHE A N 1
ATOM 753 C CA . PHE A 1 97 ? 3.941 5.094 -1.206 1.00 96.75 97 PHE A CA 1
ATOM 754 C C . PHE A 1 97 ? 5.196 5.894 -0.873 1.00 96.75 97 PHE A C 1
ATOM 756 O O . PHE A 1 97 ? 5.164 6.786 -0.025 1.00 96.75 97 PHE A O 1
ATOM 763 N N . THR A 1 98 ? 6.290 5.603 -1.567 1.00 95.75 98 THR A N 1
ATOM 764 C CA . THR A 1 98 ? 7.486 6.443 -1.555 1.00 95.75 98 THR A CA 1
ATOM 765 C C . THR A 1 98 ? 7.504 7.259 -2.836 1.00 95.75 98 THR A C 1
ATOM 767 O O . THR A 1 98 ? 7.602 6.695 -3.929 1.00 95.75 98 THR A O 1
ATOM 770 N N . ASP A 1 99 ? 7.447 8.582 -2.695 1.00 93.12 99 ASP A N 1
ATOM 771 C CA . ASP A 1 99 ? 7.636 9.513 -3.803 1.00 93.12 99 ASP A CA 1
ATOM 772 C C . ASP A 1 99 ? 9.087 9.403 -4.300 1.00 93.12 99 ASP A C 1
ATOM 774 O O . ASP A 1 99 ? 10.011 9.755 -3.560 1.00 93.12 99 ASP A O 1
ATOM 778 N N . PRO A 1 100 ? 9.332 8.933 -5.536 1.00 91.06 100 PRO A N 1
ATOM 779 C CA . PRO A 1 100 ? 10.694 8.743 -6.024 1.00 91.06 100 PRO A CA 1
ATOM 780 C C . PRO A 1 100 ? 11.454 10.055 -6.254 1.00 91.06 100 PRO A C 1
ATOM 782 O O . PRO A 1 100 ? 12.684 10.041 -6.272 1.00 91.06 100 PRO A O 1
ATOM 785 N N . GLY A 1 101 ? 10.749 11.176 -6.435 1.00 90.50 101 GLY A N 1
ATOM 786 C CA . GLY A 1 101 ? 11.354 12.487 -6.660 1.00 90.50 101 GLY A CA 1
ATOM 787 C C . GLY A 1 101 ? 11.830 13.148 -5.368 1.00 90.50 101 GLY A C 1
ATOM 788 O O . GLY A 1 101 ? 12.888 13.775 -5.349 1.00 90.50 101 GLY A O 1
ATOM 789 N N . THR A 1 102 ? 11.071 12.998 -4.280 1.00 92.81 102 THR A N 1
ATOM 790 C CA . THR A 1 102 ? 11.391 13.630 -2.986 1.00 92.81 102 THR A CA 1
ATOM 791 C C . THR A 1 102 ? 11.970 12.667 -1.950 1.00 92.81 102 THR A C 1
ATOM 793 O O . THR A 1 102 ? 12.589 13.110 -0.984 1.00 92.81 102 THR A O 1
ATOM 796 N N . GLY A 1 103 ? 11.772 11.358 -2.124 1.00 92.31 103 GLY A N 1
ATOM 797 C CA . GLY A 1 103 ? 12.102 10.326 -1.138 1.00 92.31 103 GLY A CA 1
ATOM 798 C C . GLY A 1 103 ? 11.161 10.298 0.071 1.00 92.31 103 GLY A C 1
ATOM 799 O O . GLY A 1 103 ? 11.400 9.536 1.010 1.00 92.31 103 GLY A O 1
ATOM 800 N N . LYS A 1 104 ? 10.107 11.123 0.076 1.00 95.25 104 LYS A N 1
ATOM 801 C CA . LYS A 1 104 ? 9.118 11.156 1.153 1.00 95.25 104 LYS A CA 1
ATOM 802 C C . LYS A 1 104 ? 8.239 9.915 1.121 1.00 95.25 104 LYS A C 1
ATOM 804 O O . LYS A 1 104 ? 7.883 9.416 0.055 1.00 95.25 104 LYS A O 1
ATOM 809 N N . ASN A 1 105 ? 7.867 9.451 2.308 1.00 95.94 105 ASN A N 1
ATOM 810 C CA . ASN A 1 105 ? 6.985 8.307 2.484 1.00 95.94 105 ASN A CA 1
ATOM 811 C C . ASN A 1 105 ? 5.597 8.778 2.892 1.00 95.94 105 ASN A C 1
ATOM 813 O O . ASN A 1 105 ? 5.460 9.707 3.687 1.00 95.94 105 ASN A O 1
ATOM 817 N N . TYR A 1 106 ? 4.589 8.099 2.372 1.00 97.62 106 TYR A N 1
ATOM 818 C CA . TYR A 1 106 ? 3.192 8.373 2.636 1.00 97.62 106 TYR A CA 1
ATOM 819 C C . TYR A 1 106 ? 2.455 7.077 2.949 1.00 97.62 106 TYR A C 1
ATOM 821 O O . TYR A 1 106 ? 2.681 6.063 2.289 1.00 97.62 106 TYR A O 1
ATOM 829 N N . MET A 1 107 ? 1.527 7.141 3.900 1.00 97.94 107 MET A N 1
ATOM 830 C CA . MET A 1 107 ? 0.505 6.120 4.106 1.00 97.94 107 MET A CA 1
ATOM 831 C C . MET A 1 107 ? -0.805 6.589 3.476 1.00 97.94 107 MET A C 1
ATOM 833 O O . MET A 1 107 ? -1.279 7.702 3.720 1.00 97.94 107 MET A O 1
ATOM 837 N N . LEU A 1 108 ? -1.401 5.724 2.665 1.00 97.94 108 LEU A N 1
ATOM 838 C CA . LEU A 1 108 ? -2.639 5.973 1.939 1.00 97.94 108 LEU A CA 1
ATOM 839 C C . LEU A 1 108 ? -3.756 5.124 2.545 1.00 97.94 108 LEU A C 1
ATOM 841 O O . LEU A 1 108 ? -3.755 3.900 2.422 1.00 97.94 108 LEU A O 1
ATOM 845 N N . PHE A 1 109 ? -4.718 5.776 3.193 1.00 98.19 109 PHE A N 1
ATOM 846 C CA . PHE A 1 109 ? -5.835 5.156 3.905 1.00 98.19 109 PHE A CA 1
ATOM 847 C C . PHE A 1 109 ? -7.077 5.129 3.005 1.00 98.19 109 PHE A C 1
ATOM 849 O O . PHE A 1 109 ? -7.717 6.169 2.834 1.00 98.19 109 PHE A O 1
ATOM 856 N N . PRO A 1 110 ? -7.435 3.982 2.399 1.00 98.06 110 PRO A N 1
ATOM 857 C CA . PRO A 1 110 ? -8.581 3.906 1.498 1.00 98.06 110 PRO A CA 1
ATOM 858 C C . PRO A 1 110 ? -9.897 4.057 2.265 1.00 98.06 110 PRO A C 1
ATOM 860 O O . PRO A 1 110 ? -10.200 3.260 3.152 1.00 98.06 110 PRO A O 1
ATOM 863 N N . ILE A 1 111 ? -10.713 5.035 1.882 1.00 97.94 111 ILE A N 1
ATOM 864 C CA . ILE A 1 111 ? -12.014 5.329 2.509 1.00 97.94 111 ILE A CA 1
ATOM 865 C C . ILE A 1 111 ? -13.205 4.912 1.641 1.00 97.94 111 ILE A C 1
ATOM 867 O O . ILE A 1 111 ? -14.316 4.755 2.143 1.00 97.94 111 ILE A O 1
ATOM 871 N N . ARG A 1 112 ? -12.988 4.696 0.338 1.00 97.44 112 ARG A N 1
ATOM 872 C CA . ARG A 1 112 ? -14.030 4.256 -0.596 1.00 97.44 112 ARG A CA 1
ATOM 873 C C . ARG A 1 112 ? -13.413 3.547 -1.795 1.00 97.44 112 ARG A C 1
ATOM 875 O O . ARG A 1 112 ? -12.423 4.018 -2.339 1.00 97.44 112 ARG A O 1
ATOM 882 N N . ARG A 1 113 ? -13.997 2.428 -2.223 1.00 95.88 113 ARG A N 1
ATOM 883 C CA . ARG A 1 113 ? -13.596 1.722 -3.452 1.00 95.88 113 ARG A CA 1
ATOM 884 C C . ARG A 1 113 ? -14.266 2.359 -4.677 1.00 95.88 113 ARG A C 1
ATOM 886 O O . ARG A 1 113 ? -15.413 2.799 -4.561 1.00 95.88 113 ARG A O 1
ATOM 893 N N . LEU A 1 114 ? -13.546 2.434 -5.799 1.00 95.56 114 LEU A N 1
ATOM 894 C CA . LEU A 1 114 ? -14.026 2.964 -7.085 1.00 95.56 114 LEU A CA 1
ATOM 895 C C . LEU A 1 114 ? -14.580 1.860 -7.992 1.00 95.56 114 LEU A C 1
ATOM 897 O O . LEU A 1 114 ? -14.074 0.715 -7.909 1.00 95.56 114 LEU A O 1
#

Solvent-accessible surface area (backbone atoms only — not comparable to full-atom values): 6723 Å² total; per-residue (Å²): 131,84,85,47,61,31,54,48,98,87,66,46,60,70,37,36,33,41,43,34,20,21,87,86,68,76,34,35,49,42,40,84,91,66,74,43,60,44,82,43,78,50,64,44,53,47,96,83,49,77,59,55,93,96,53,78,77,80,86,77,80,58,57,46,63,51,77,42,71,63,85,53,97,56,48,69,62,55,50,52,52,50,30,54,76,69,72,50,58,71,57,19,24,54,29,38,39,35,41,66,88,78,69,48,44,31,43,34,42,22,59,37,74,108

Foldseek 3Di:
DPPFFDADPVRFGAWWKQQWAAPVLLQAAAPPVRPHTDTDTDGHGDPPRDAPVVGDDHDDFDFDWDKDWPPDPCRVVVVVVVCVVVVFDQPGYWMWIQGRVPRTIMITGGRGTD

pLDDT: mean 94.02, std 6.41, range [46.62, 98.19]

Organism: NCBI:txid553191